Protein AF-A0A5A5TB27-F1 (afdb_monomer)

Structure (mmCIF, N/CA/C/O backbone):
data_AF-A0A5A5TB27-F1
#
_entry.id   AF-A0A5A5TB27-F1
#
loop_
_atom_site.group_PDB
_atom_site.id
_atom_site.type_symbol
_atom_site.label_atom_id
_atom_site.label_alt_id
_atom_site.label_comp_id
_atom_site.label_asym_id
_atom_site.label_entity_id
_atom_site.label_seq_id
_atom_site.pdbx_PDB_ins_code
_atom_site.Cartn_x
_atom_site.Cartn_y
_atom_site.Cartn_z
_atom_site.occupancy
_atom_site.B_iso_or_equiv
_atom_site.auth_seq_id
_atom_site.auth_comp_id
_atom_site.auth_asym_id
_atom_site.auth_atom_id
_atom_site.pdbx_PDB_model_num
ATOM 1 N N . MET A 1 1 ? -6.912 12.634 36.933 1.00 39.47 1 MET A N 1
ATOM 2 C CA . MET A 1 1 ? -6.246 12.188 35.692 1.00 39.47 1 MET A CA 1
ATOM 3 C C . MET A 1 1 ? -7.124 11.106 35.092 1.00 39.47 1 MET A C 1
ATOM 5 O O . MET A 1 1 ? -7.123 9.992 35.593 1.00 39.47 1 MET A O 1
ATOM 9 N N . GLU A 1 2 ? -7.968 11.463 34.130 1.00 40.56 2 GLU A N 1
ATOM 10 C CA . GLU A 1 2 ? -8.932 10.536 33.534 1.00 40.56 2 GLU A CA 1
ATOM 11 C C . GLU A 1 2 ? -8.231 9.774 32.405 1.00 40.56 2 GLU A C 1
ATOM 13 O O . GLU A 1 2 ? -7.933 10.325 31.345 1.00 40.56 2 GLU A O 1
ATOM 18 N N . VAL A 1 3 ? -7.866 8.518 32.667 1.00 43.53 3 VAL A N 1
ATOM 19 C CA . VAL A 1 3 ? -7.321 7.624 31.644 1.00 43.53 3 VAL A CA 1
ATOM 20 C C . VAL A 1 3 ? -8.504 7.163 30.804 1.00 43.53 3 VAL A C 1
ATOM 22 O O . VAL A 1 3 ? -9.192 6.212 31.155 1.00 43.53 3 VAL A O 1
ATOM 25 N N . THR A 1 4 ? -8.782 7.861 29.702 1.00 46.66 4 THR A N 1
ATOM 26 C CA . THR A 1 4 ? -9.747 7.385 28.708 1.00 46.66 4 THR A CA 1
ATOM 27 C C . THR A 1 4 ? -9.223 6.076 28.122 1.00 46.66 4 THR A C 1
ATOM 29 O O . THR A 1 4 ? -8.339 6.085 27.259 1.00 46.66 4 THR A O 1
ATOM 32 N N . GLU A 1 5 ? -9.736 4.943 28.601 1.00 49.28 5 GLU A N 1
ATOM 33 C CA . GLU A 1 5 ? -9.527 3.639 27.980 1.00 49.28 5 GLU A CA 1
ATOM 34 C C . GLU A 1 5 ? -9.943 3.743 26.508 1.00 49.28 5 GLU A C 1
ATOM 36 O O . GLU A 1 5 ? -11.111 3.958 26.172 1.00 49.28 5 GLU A O 1
ATOM 41 N N . LYS A 1 6 ? -8.971 3.636 25.593 1.00 57.97 6 LYS A N 1
ATOM 42 C CA . LYS A 1 6 ? -9.256 3.574 24.158 1.00 57.97 6 LYS A CA 1
ATOM 43 C C . LYS A 1 6 ? -10.105 2.333 23.910 1.00 57.97 6 LYS A C 1
ATOM 45 O O . LYS A 1 6 ? -9.575 1.226 23.855 1.00 57.97 6 LYS A O 1
ATOM 50 N N . LYS A 1 7 ? -11.413 2.536 23.731 1.00 57.88 7 LYS A N 1
ATOM 51 C CA . LYS A 1 7 ? -12.390 1.500 23.386 1.00 57.88 7 LYS A CA 1
ATOM 52 C C . LYS A 1 7 ? -11.824 0.605 22.281 1.00 57.88 7 LYS A C 1
ATOM 54 O O . LYS A 1 7 ? -11.663 1.039 21.136 1.00 57.88 7 LYS A O 1
ATOM 59 N N . ARG A 1 8 ? -11.484 -0.637 22.639 1.00 51.91 8 ARG A N 1
ATOM 60 C CA . ARG A 1 8 ? -10.975 -1.646 21.705 1.00 51.91 8 ARG A CA 1
ATOM 61 C C . ARG A 1 8 ? -12.034 -1.855 20.624 1.00 51.91 8 ARG A C 1
ATOM 63 O O . ARG A 1 8 ? -13.204 -2.082 20.931 1.00 51.91 8 ARG A O 1
ATOM 70 N N . ARG 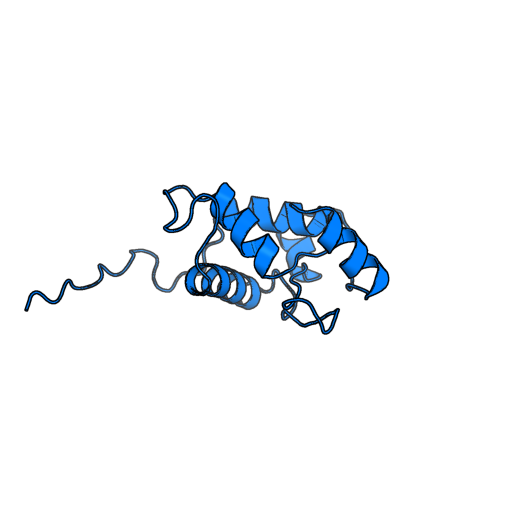A 1 9 ? -11.652 -1.702 19.354 1.00 57.78 9 ARG A N 1
ATOM 71 C CA . ARG A 1 9 ? -12.597 -1.877 18.243 1.00 57.78 9 ARG A CA 1
ATOM 72 C C . ARG A 1 9 ? -13.011 -3.347 18.158 1.00 57.78 9 ARG A C 1
ATOM 74 O O . ARG A 1 9 ? -12.207 -4.231 18.443 1.00 57.78 9 ARG A O 1
ATOM 81 N N . ARG A 1 10 ? -14.271 -3.590 17.789 1.00 52.47 10 ARG A N 1
ATOM 82 C CA . ARG A 1 10 ? -14.892 -4.929 17.757 1.00 52.47 10 ARG A CA 1
ATOM 83 C C . ARG A 1 10 ? -14.219 -5.897 16.774 1.00 52.47 10 ARG A C 1
ATOM 85 O O . ARG A 1 10 ? -14.334 -7.100 16.941 1.00 52.47 10 ARG A O 1
ATOM 92 N N . ASP A 1 11 ? -13.504 -5.370 15.794 1.00 56.72 11 ASP A N 1
ATOM 93 C CA . ASP A 1 11 ? -12.780 -6.072 14.732 1.00 56.72 11 ASP A CA 1
ATOM 94 C C . ASP A 1 11 ? -11.274 -6.232 15.020 1.00 56.72 11 ASP A C 1
ATOM 96 O O . ASP A 1 11 ? -10.513 -6.663 14.155 1.00 56.72 11 ASP A O 1
ATOM 100 N N . ALA A 1 12 ? -10.814 -5.890 16.229 1.00 48.84 12 ALA A N 1
ATOM 101 C CA . ALA A 1 12 ? -9.405 -5.979 16.599 1.00 4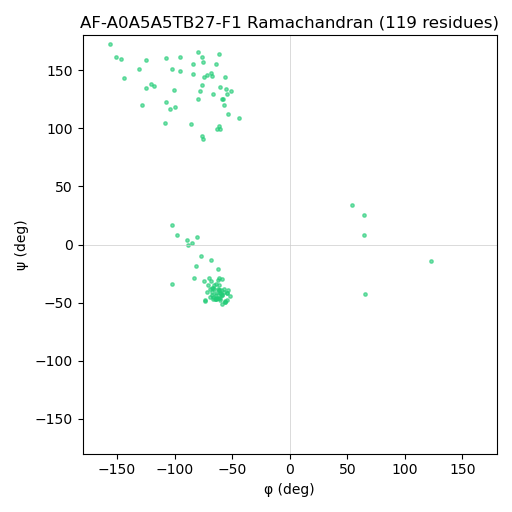8.84 12 ALA A CA 1
ATOM 102 C C . ALA A 1 12 ? -8.879 -7.428 16.511 1.00 48.84 12 ALA A C 1
ATOM 104 O O . ALA A 1 12 ? -9.060 -8.211 17.441 1.00 48.84 12 ALA A O 1
ATOM 105 N N . GLY A 1 13 ? -8.191 -7.752 15.411 1.00 57.78 13 GLY A N 1
ATOM 106 C CA . GLY A 1 13 ? -7.569 -9.056 15.147 1.00 57.78 13 GLY A CA 1
ATOM 107 C C . GLY A 1 13 ? -8.046 -9.742 13.862 1.00 57.78 13 GLY A C 1
ATOM 108 O O . GLY A 1 13 ? -7.380 -10.661 13.398 1.00 57.78 13 GLY A O 1
ATOM 109 N N . VAL A 1 14 ? -9.145 -9.282 13.249 1.00 66.62 14 VAL A N 1
ATOM 110 C CA . VAL A 1 14 ? -9.616 -9.800 11.955 1.00 66.62 14 VAL A CA 1
ATOM 111 C C . VAL A 1 14 ? -9.168 -8.849 10.849 1.00 66.62 14 VAL A C 1
ATOM 113 O O . VAL A 1 14 ? -9.552 -7.680 10.822 1.00 66.62 14 VAL A O 1
ATOM 116 N N . LEU A 1 15 ? -8.346 -9.339 9.920 1.00 78.50 15 LEU A N 1
ATOM 117 C CA . LEU A 1 15 ? -7.910 -8.559 8.761 1.00 78.50 15 LEU A CA 1
ATOM 118 C C . LEU A 1 15 ? -9.054 -8.465 7.750 1.00 78.50 15 LEU A C 1
ATOM 120 O O . LEU A 1 15 ? -9.207 -9.323 6.888 1.00 78.50 15 LEU A O 1
ATOM 124 N N . GLN A 1 16 ? -9.868 -7.419 7.869 1.00 83.56 16 GLN A N 1
ATOM 125 C CA . GLN A 1 16 ? -10.944 -7.137 6.921 1.00 83.56 16 GLN A CA 1
ATOM 126 C C . GLN A 1 16 ? -10.532 -6.052 5.928 1.00 83.56 16 GLN A C 1
ATOM 128 O O . GLN A 1 16 ? -10.012 -4.997 6.302 1.00 83.56 16 GLN A O 1
ATOM 133 N N . ILE A 1 17 ? -10.791 -6.312 4.648 1.00 89.88 17 ILE A N 1
ATOM 134 C CA . ILE A 1 17 ? -10.716 -5.295 3.602 1.00 89.88 17 ILE A CA 1
ATOM 135 C C . ILE A 1 17 ? -11.983 -4.442 3.687 1.00 89.88 17 ILE A C 1
ATOM 137 O O . ILE A 1 17 ? -13.091 -4.966 3.766 1.00 89.88 17 ILE A O 1
ATOM 141 N N . THR A 1 18 ? -11.819 -3.123 3.673 1.00 91.50 18 THR A N 1
ATOM 142 C CA . THR A 1 18 ? -12.935 -2.171 3.620 1.00 91.50 18 THR A CA 1
ATOM 143 C C . THR A 1 18 ? -13.223 -1.731 2.183 1.00 91.50 18 THR A C 1
ATOM 145 O O . THR A 1 18 ? -12.347 -1.796 1.326 1.00 91.50 18 THR A O 1
ATOM 148 N N . GLU A 1 19 ? -14.414 -1.190 1.914 1.00 91.81 19 GLU A N 1
ATOM 149 C CA . GLU A 1 19 ? -14.754 -0.594 0.604 1.00 91.81 19 GLU A CA 1
ATOM 150 C C . GLU A 1 19 ? -13.736 0.468 0.165 1.00 91.81 19 GLU A C 1
ATOM 152 O O . GLU A 1 19 ? -13.329 0.514 -0.993 1.00 91.81 19 GLU A O 1
ATOM 157 N N . ARG A 1 20 ? -13.257 1.283 1.115 1.00 93.88 20 ARG A N 1
ATOM 158 C CA . ARG A 1 20 ? -12.208 2.277 0.866 1.00 93.88 20 ARG A CA 1
ATOM 159 C C . ARG A 1 20 ? -10.905 1.620 0.417 1.00 93.88 20 ARG A C 1
ATOM 161 O O . ARG A 1 20 ? -10.219 2.169 -0.441 1.00 93.88 20 ARG A O 1
ATOM 168 N N . ASP A 1 21 ? -10.555 0.475 1.001 1.00 95.25 21 ASP A N 1
ATOM 169 C CA . ASP A 1 21 ? -9.354 -0.268 0.621 1.00 95.25 21 ASP A CA 1
ATOM 170 C C . ASP A 1 21 ? -9.500 -0.825 -0.802 1.00 95.25 21 ASP A C 1
ATOM 172 O O . ASP A 1 21 ? -8.576 -0.672 -1.591 1.00 95.25 21 ASP A O 1
ATOM 176 N N . ILE A 1 22 ? -10.666 -1.386 -1.157 1.00 94.88 22 ILE A N 1
ATOM 177 C CA . ILE A 1 22 ? -10.959 -1.870 -2.521 1.00 94.88 22 ILE A CA 1
ATOM 178 C C . ILE A 1 22 ? -10.836 -0.730 -3.530 1.00 94.88 22 ILE A C 1
ATOM 180 O O . ILE A 1 22 ? -10.109 -0.860 -4.513 1.00 94.88 22 ILE A O 1
ATOM 184 N N . PHE A 1 23 ? -11.494 0.401 -3.265 1.00 95.25 23 PHE A N 1
ATOM 185 C CA . PHE A 1 23 ? -11.414 1.588 -4.114 1.00 95.25 23 PHE A CA 1
ATOM 186 C C . PHE A 1 23 ? -9.962 2.045 -4.296 1.00 95.25 23 PHE A C 1
ATOM 188 O O . PHE A 1 23 ? -9.491 2.230 -5.414 1.00 95.25 23 PHE A O 1
ATOM 195 N N . THR A 1 24 ? -9.225 2.162 -3.189 1.00 96.19 24 THR A N 1
ATOM 196 C CA . THR A 1 24 ? -7.835 2.630 -3.197 1.00 96.19 24 THR A CA 1
ATOM 197 C C . THR A 1 24 ? -6.920 1.675 -3.958 1.00 96.19 24 THR A C 1
ATOM 199 O O . THR A 1 24 ? -6.129 2.118 -4.781 1.00 96.19 24 THR A O 1
ATOM 202 N N . LEU A 1 25 ? -7.024 0.367 -3.717 1.00 96.50 25 LEU A N 1
ATOM 203 C CA . LEU A 1 25 ? -6.212 -0.638 -4.402 1.00 96.50 25 LEU A CA 1
ATOM 204 C C . LEU A 1 25 ? -6.549 -0.703 -5.897 1.00 96.50 25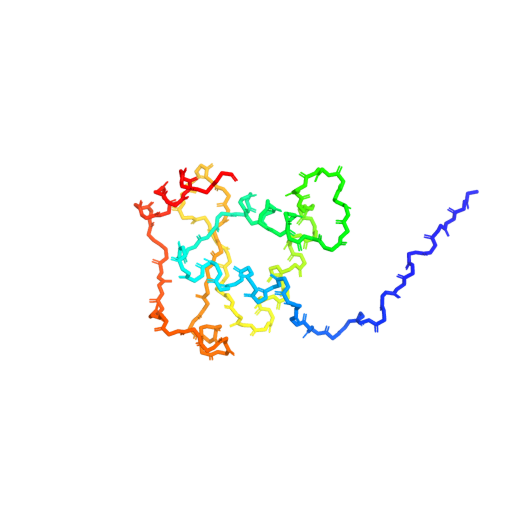 LEU A C 1
ATOM 206 O O . LEU A 1 25 ? -5.642 -0.794 -6.717 1.00 96.50 25 LEU A O 1
ATOM 210 N N . THR A 1 26 ? -7.822 -0.573 -6.269 1.00 94.88 26 THR A N 1
ATOM 211 C CA . THR A 1 26 ? -8.227 -0.491 -7.682 1.00 94.88 26 THR A CA 1
ATOM 212 C C . THR A 1 26 ? -7.588 0.724 -8.348 1.00 94.88 26 THR A C 1
ATOM 214 O O . THR A 1 26 ? -6.911 0.585 -9.364 1.00 94.88 26 THR A O 1
ATOM 217 N N . TRP A 1 27 ? -7.669 1.890 -7.709 1.00 94.62 27 TRP A N 1
ATOM 218 C CA . TRP A 1 27 ? -7.059 3.115 -8.218 1.00 94.62 27 TRP A CA 1
ATOM 219 C C . TRP A 1 27 ? -5.532 3.000 -8.363 1.00 94.62 27 TRP A C 1
ATOM 221 O O . TRP A 1 27 ? -4.965 3.403 -9.374 1.00 94.62 27 TRP A O 1
ATOM 231 N N . ILE A 1 28 ? -4.840 2.384 -7.394 1.00 94.69 28 ILE A N 1
ATOM 232 C CA . ILE A 1 28 ? -3.388 2.141 -7.491 1.00 94.69 28 ILE A CA 1
ATOM 233 C C . ILE A 1 28 ? -3.065 1.235 -8.683 1.00 94.69 28 ILE A C 1
ATOM 235 O O . ILE A 1 28 ? -2.023 1.412 -9.308 1.00 94.69 28 ILE A O 1
ATOM 239 N N . SER A 1 29 ? -3.931 0.272 -9.007 1.00 92.88 29 SER A N 1
ATOM 240 C CA . SER A 1 29 ? -3.719 -0.612 -10.155 1.00 92.88 29 SER A CA 1
ATOM 241 C C . SER A 1 29 ? -3.807 0.127 -11.490 1.00 92.88 29 SER A C 1
ATOM 243 O O . SER A 1 29 ? -2.990 -0.125 -12.371 1.00 92.88 29 SER A O 1
ATOM 245 N N . GLU A 1 30 ? -4.722 1.093 -11.600 1.00 91.50 30 GLU A N 1
ATOM 246 C CA . GLU A 1 30 ? -4.874 1.954 -12.777 1.00 91.50 30 GLU A CA 1
ATOM 247 C C . GLU A 1 30 ? -3.687 2.914 -12.926 1.00 91.50 30 GLU A C 1
ATOM 249 O O . GLU A 1 30 ? -3.214 3.158 -14.032 1.00 91.50 30 GLU A O 1
ATOM 254 N N . GLN A 1 31 ? -3.177 3.431 -11.804 1.00 90.75 31 GLN A N 1
ATOM 255 C CA . GLN A 1 31 ? -2.032 4.347 -11.775 1.00 90.75 31 GLN A CA 1
ATOM 256 C C . GLN A 1 31 ? -0.681 3.639 -11.669 1.00 90.75 31 GLN A C 1
ATOM 258 O O . GLN A 1 31 ? 0.347 4.302 -11.569 1.00 90.75 31 GLN A O 1
ATOM 263 N N . PHE A 1 32 ? -0.657 2.305 -11.687 1.00 91.62 32 PHE A N 1
ATOM 264 C CA . PHE A 1 32 ? 0.505 1.437 -11.482 1.00 91.62 32 PHE A CA 1
ATOM 265 C C . PHE A 1 32 ? 1.159 1.473 -10.089 1.00 91.62 32 PHE A C 1
ATOM 267 O O . PHE A 1 32 ? 1.553 0.425 -9.571 1.00 91.62 32 PHE A O 1
ATOM 274 N N . CYS A 1 33 ? 1.340 2.647 -9.484 1.00 93.56 33 CYS A N 1
ATOM 275 C CA . CYS A 1 33 ? 1.823 2.805 -8.116 1.00 93.56 33 CYS A CA 1
ATOM 276 C C . CYS A 1 33 ? 1.379 4.139 -7.508 1.00 93.56 33 CYS A C 1
ATOM 278 O O . CYS A 1 33 ? 0.828 5.001 -8.181 1.00 93.56 33 CYS A O 1
ATOM 280 N N . ILE A 1 34 ? 1.632 4.317 -6.213 1.00 94.88 34 ILE A N 1
ATOM 281 C CA . ILE A 1 34 ? 1.364 5.568 -5.497 1.00 94.88 34 ILE A CA 1
ATOM 282 C C . ILE A 1 34 ? 2.450 5.814 -4.447 1.00 94.88 34 ILE A C 1
ATOM 284 O O . ILE A 1 34 ? 2.932 4.862 -3.830 1.00 94.88 34 ILE A O 1
ATOM 288 N N . SER A 1 35 ? 2.855 7.065 -4.222 1.00 94.62 35 SER A N 1
ATOM 289 C CA . SER A 1 35 ? 3.753 7.395 -3.104 1.00 94.62 35 SER A CA 1
ATOM 290 C C . SER A 1 35 ? 3.005 7.378 -1.763 1.00 94.62 35 SER A C 1
ATOM 292 O O . SER A 1 35 ? 1.788 7.556 -1.718 1.00 94.62 35 SER A O 1
ATOM 294 N N . PHE A 1 36 ? 3.717 7.189 -0.649 1.00 95.31 36 PHE A N 1
ATOM 295 C CA . PHE A 1 36 ? 3.105 7.202 0.687 1.00 95.31 36 PHE A CA 1
ATOM 296 C C . PHE A 1 36 ? 2.315 8.493 0.963 1.00 95.31 36 PHE A C 1
ATOM 298 O O . PHE A 1 36 ? 1.205 8.430 1.485 1.00 95.31 36 PHE A O 1
ATOM 305 N N . ASP A 1 37 ? 2.843 9.650 0.563 1.00 93.56 37 ASP A N 1
ATOM 306 C CA . ASP A 1 37 ? 2.209 10.951 0.812 1.00 93.56 37 ASP A CA 1
ATOM 307 C C . ASP A 1 37 ? 0.897 11.096 0.026 1.00 93.56 37 ASP A C 1
ATOM 309 O O . ASP A 1 37 ? -0.125 11.539 0.554 1.00 93.56 37 ASP A O 1
ATOM 313 N N . GLN A 1 38 ? 0.889 10.642 -1.228 1.00 94.25 38 GLN A N 1
ATOM 314 C CA . GLN A 1 38 ? -0.320 10.591 -2.053 1.00 94.25 38 GLN A CA 1
ATOM 315 C C . GLN A 1 38 ? -1.332 9.581 -1.509 1.00 94.25 38 GLN A C 1
ATOM 317 O O . GLN A 1 38 ? -2.532 9.852 -1.501 1.00 94.25 38 GLN A O 1
ATOM 322 N N . LEU A 1 39 ? -0.863 8.449 -0.982 1.00 96.19 39 LEU A N 1
ATOM 323 C CA . LEU A 1 39 ? -1.721 7.456 -0.346 1.00 96.19 39 LEU A CA 1
ATOM 324 C C . LEU A 1 39 ? -2.431 8.021 0.890 1.00 96.19 39 LEU A C 1
ATOM 326 O O . LEU A 1 39 ? -3.616 7.744 1.085 1.00 96.19 39 LEU A O 1
ATOM 330 N N . GLN A 1 40 ? -1.757 8.855 1.692 1.00 96.31 40 GLN A N 1
ATOM 331 C CA . GLN A 1 40 ? -2.399 9.550 2.813 1.00 96.31 40 GLN A CA 1
ATOM 332 C C . GLN A 1 40 ? -3.564 10.424 2.342 1.00 96.31 40 GLN A C 1
ATOM 334 O O . GLN A 1 40 ? -4.633 10.401 2.960 1.00 96.31 40 GLN A O 1
ATOM 339 N N . LYS A 1 41 ? -3.379 11.170 1.246 1.00 95.19 41 LYS A N 1
ATOM 340 C CA . LYS A 1 41 ? -4.430 12.010 0.658 1.00 95.19 41 LYS A CA 1
ATOM 341 C C . LYS A 1 41 ? -5.567 11.166 0.087 1.00 95.19 41 LYS A C 1
ATOM 343 O O . LYS A 1 41 ? -6.729 11.427 0.377 1.00 95.19 41 LYS A O 1
ATOM 348 N N . LEU A 1 42 ? -5.259 10.115 -0.672 1.00 95.19 42 LEU A N 1
ATOM 349 C CA . LEU A 1 42 ? -6.272 9.253 -1.284 1.00 95.19 42 LEU A CA 1
ATOM 350 C C . LEU A 1 42 ? -7.142 8.560 -0.224 1.00 95.19 42 LEU A C 1
ATOM 352 O O . LEU A 1 42 ? -8.369 8.596 -0.304 1.00 95.19 42 LEU A O 1
ATOM 356 N N . LEU A 1 43 ? -6.528 8.002 0.823 1.00 95.38 43 LEU A N 1
ATOM 357 C CA . LEU A 1 43 ? -7.259 7.381 1.931 1.00 95.38 43 LEU A CA 1
ATOM 358 C C . LEU A 1 43 ? -7.997 8.394 2.816 1.00 95.38 43 LEU A C 1
ATOM 360 O O . LEU A 1 43 ? -8.999 8.035 3.441 1.00 95.38 43 LEU A O 1
ATOM 364 N N . GLY A 1 44 ? -7.484 9.623 2.912 1.00 94.81 44 GLY A N 1
ATOM 365 C CA . GLY A 1 44 ? -8.089 10.710 3.676 1.00 94.81 44 GLY A CA 1
ATOM 366 C C . GLY A 1 44 ? -9.330 11.277 2.993 1.00 94.81 44 GLY A C 1
ATOM 367 O O . GLY A 1 44 ? -10.374 11.370 3.630 1.00 94.81 44 GLY A O 1
ATOM 368 N N . ARG A 1 45 ? -9.252 11.562 1.686 1.00 92.88 45 ARG A N 1
ATOM 369 C CA . ARG A 1 45 ? -10.385 12.006 0.851 1.00 92.88 45 ARG A CA 1
ATOM 370 C C . ARG A 1 45 ? -11.538 10.998 0.833 1.00 92.88 45 ARG A C 1
ATOM 372 O O . ARG A 1 45 ? -12.688 11.394 0.720 1.00 92.88 45 ARG A O 1
ATOM 379 N N . ASN A 1 46 ? -11.231 9.709 0.991 1.00 91.06 46 ASN A N 1
ATOM 380 C CA . ASN A 1 46 ? -12.218 8.625 1.022 1.00 91.06 46 ASN A CA 1
ATOM 381 C C . ASN A 1 46 ? -12.518 8.113 2.447 1.00 91.06 46 ASN A C 1
ATOM 383 O O . ASN A 1 46 ? -13.020 7.000 2.624 1.00 91.06 46 ASN A O 1
ATOM 387 N N . ALA A 1 47 ? -12.164 8.865 3.494 1.00 88.88 47 ALA A N 1
ATOM 388 C CA . ALA A 1 47 ? -12.464 8.482 4.869 1.00 88.88 47 ALA A CA 1
ATOM 389 C C . ALA A 1 47 ? -13.946 8.723 5.207 1.00 88.88 47 ALA A C 1
ATOM 391 O O . ALA A 1 47 ? -14.494 9.781 4.925 1.00 88.88 47 ALA A O 1
ATOM 392 N N . LYS A 1 48 ? -14.586 7.766 5.899 1.00 84.81 48 LYS A N 1
ATOM 393 C CA . LYS A 1 48 ? -15.983 7.901 6.373 1.00 84.81 48 LYS A CA 1
ATOM 394 C C . LYS A 1 48 ? -16.159 8.951 7.485 1.00 84.81 48 LYS A C 1
ATOM 396 O O . LYS A 1 48 ? -17.282 9.28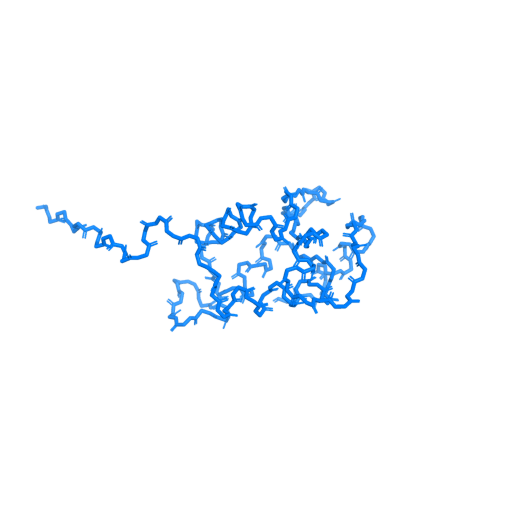6 7.834 1.00 84.81 48 LYS A O 1
ATOM 401 N N . GLN A 1 49 ? -15.067 9.414 8.093 1.00 84.75 49 GLN A N 1
ATOM 402 C CA . GLN A 1 49 ? -15.062 10.393 9.181 1.00 84.75 49 GLN A CA 1
ATOM 403 C C . GLN A 1 49 ? -14.055 11.492 8.865 1.00 84.75 49 GLN A C 1
ATOM 405 O O . GLN A 1 49 ? -13.039 11.222 8.219 1.00 84.75 49 GLN A O 1
ATOM 410 N N . ALA A 1 50 ? -14.315 12.697 9.377 1.00 83.06 50 ALA A N 1
ATOM 411 C CA . ALA A 1 50 ? -13.390 13.813 9.268 1.00 83.06 50 ALA A CA 1
ATOM 412 C C . ALA A 1 50 ? -12.006 13.422 9.807 1.00 83.06 50 ALA A C 1
ATOM 414 O O . ALA A 1 50 ? -11.856 12.877 10.905 1.00 83.06 50 ALA A O 1
ATOM 415 N N . THR A 1 51 ? -10.981 13.683 9.006 1.00 89.00 51 THR A N 1
ATOM 416 C CA . THR A 1 51 ? -9.585 13.499 9.388 1.00 89.00 51 THR A CA 1
ATOM 417 C C . THR A 1 51 ? -9.079 14.722 10.150 1.00 89.00 51 THR A C 1
ATOM 419 O O . THR A 1 51 ? -9.578 15.828 9.968 1.00 89.00 51 THR A O 1
ATOM 422 N N . LYS A 1 52 ? -8.052 14.545 10.997 1.00 86.75 52 LYS A N 1
ATOM 423 C CA . LYS A 1 52 ? -7.447 15.660 11.757 1.00 86.75 52 LYS A CA 1
ATOM 424 C C . LYS A 1 52 ? -6.947 16.782 10.838 1.00 86.75 52 LYS A C 1
ATOM 426 O O . LYS A 1 52 ? -7.090 17.953 11.163 1.00 86.75 52 LYS A O 1
ATOM 431 N N . THR A 1 53 ? -6.344 16.399 9.718 1.00 89.50 53 THR A N 1
ATOM 432 C CA . THR A 1 53 ? -6.033 17.292 8.602 1.00 89.50 53 THR A CA 1
ATOM 433 C C . THR A 1 53 ? -7.002 16.942 7.493 1.00 89.50 53 THR A C 1
ATOM 435 O O . THR A 1 53 ? -7.045 15.777 7.096 1.00 89.50 53 THR A O 1
ATOM 438 N N . GLU A 1 54 ? -7.788 17.904 7.023 1.00 89.06 54 GLU A N 1
ATOM 439 C CA . GLU A 1 54 ? -8.830 17.670 6.022 1.00 89.06 54 GLU A CA 1
ATOM 440 C C . GLU A 1 54 ? -8.288 16.909 4.801 1.00 89.06 54 GLU A C 1
ATOM 442 O O . GLU A 1 54 ? -7.197 17.185 4.295 1.00 89.06 54 GLU A O 1
ATOM 447 N N . GLY A 1 55 ? -9.011 15.865 4.390 1.00 91.00 55 GLY A N 1
ATOM 448 C CA . GLY A 1 55 ? -8.656 15.039 3.237 1.00 91.00 55 GLY A CA 1
ATOM 449 C C . GLY A 1 55 ? -7.351 14.245 3.365 1.00 91.00 55 GLY A C 1
ATOM 450 O O . GLY A 1 55 ? -6.933 13.639 2.385 1.00 91.00 55 GLY A O 1
ATOM 451 N N . THR A 1 56 ? -6.703 14.204 4.536 1.00 94.00 56 THR A N 1
ATOM 452 C CA . THR A 1 56 ? -5.412 13.524 4.730 1.00 94.00 56 THR A CA 1
ATOM 453 C C . THR A 1 56 ? -5.458 12.561 5.910 1.00 94.00 56 THR A C 1
ATOM 455 O O . THR A 1 56 ? -5.669 12.947 7.062 1.00 94.00 56 THR A O 1
ATOM 458 N N . LEU A 1 57 ? -5.211 11.279 5.644 1.00 94.56 57 LEU A N 1
ATOM 459 C CA . LEU A 1 57 ? -5.113 10.266 6.687 1.00 94.56 57 LEU A CA 1
ATOM 460 C C . LEU A 1 57 ? -3.781 10.393 7.449 1.00 94.56 57 LEU A C 1
ATOM 462 O O . LEU A 1 57 ? -2.735 10.699 6.875 1.00 94.56 57 LEU A O 1
ATOM 466 N N . SER A 1 58 ? -3.790 10.129 8.760 1.00 95.19 58 SER A N 1
ATOM 467 C CA . SER A 1 58 ? -2.560 10.176 9.562 1.00 95.19 58 SER A CA 1
ATOM 468 C C . SER A 1 58 ? -1.545 9.116 9.118 1.00 95.19 58 SER A C 1
ATOM 470 O O . SER A 1 58 ? -1.915 8.058 8.602 1.00 95.19 58 SER A O 1
ATOM 472 N N . ILE A 1 59 ? -0.258 9.366 9.380 1.00 95.19 59 ILE A N 1
ATOM 473 C CA . ILE A 1 59 ? 0.836 8.433 9.059 1.00 95.19 59 ILE A CA 1
ATOM 474 C C . ILE A 1 59 ? 0.573 7.054 9.679 1.00 95.19 59 ILE A C 1
ATOM 476 O O . ILE A 1 59 ? 0.667 6.039 8.996 1.00 95.19 59 ILE A O 1
ATOM 480 N N . SER A 1 60 ? 0.197 7.006 10.963 1.00 94.81 60 SER A N 1
ATOM 481 C CA . SER A 1 60 ? -0.080 5.742 11.662 1.00 94.81 60 SER A CA 1
ATOM 482 C C . SER A 1 60 ? -1.276 5.000 11.062 1.00 94.81 60 SER A C 1
ATOM 484 O O . SER A 1 60 ? -1.192 3.798 10.836 1.00 94.81 60 SER A O 1
ATOM 486 N N . ALA A 1 61 ? -2.371 5.695 10.744 1.00 93.69 61 ALA A N 1
ATOM 487 C CA . ALA A 1 61 ? -3.534 5.048 10.140 1.00 93.69 61 ALA A CA 1
ATOM 488 C C . ALA A 1 61 ? -3.257 4.563 8.706 1.00 93.69 61 ALA A C 1
ATOM 490 O O . ALA A 1 61 ? -3.788 3.530 8.307 1.00 93.69 61 ALA A O 1
ATOM 491 N N . THR A 1 62 ? -2.396 5.267 7.971 1.00 96.50 62 THR A N 1
ATOM 492 C CA . THR A 1 62 ? -1.938 4.868 6.632 1.00 96.50 62 THR A CA 1
ATOM 493 C C . THR A 1 62 ? -1.038 3.637 6.702 1.00 96.50 62 THR A C 1
ATOM 495 O O . THR A 1 62 ? -1.267 2.676 5.974 1.00 96.50 62 THR A O 1
ATOM 498 N N . ARG A 1 63 ? -0.084 3.597 7.644 1.00 96.44 63 ARG A N 1
ATOM 499 C CA . ARG A 1 63 ? 0.732 2.399 7.909 1.00 96.44 63 ARG A CA 1
ATOM 500 C C . ARG A 1 63 ? -0.130 1.199 8.295 1.00 96.44 63 ARG A C 1
ATOM 502 O O . ARG A 1 63 ? 0.025 0.149 7.698 1.00 96.44 63 ARG A O 1
ATOM 509 N N . ASN A 1 64 ? -1.135 1.382 9.152 1.00 94.75 64 ASN A N 1
ATOM 510 C CA . ASN A 1 64 ? -2.065 0.303 9.505 1.00 94.75 64 ASN A CA 1
ATOM 511 C C . ASN A 1 64 ? -2.859 -0.246 8.303 1.00 94.75 64 ASN A C 1
ATOM 513 O O . ASN A 1 64 ? -3.308 -1.391 8.341 1.00 94.75 64 ASN A O 1
ATOM 517 N N . ALA A 1 65 ? -3.112 0.568 7.270 1.00 95.94 65 ALA A N 1
ATOM 518 C CA . ALA A 1 65 ? -3.722 0.089 6.030 1.00 95.94 65 ALA A CA 1
ATOM 519 C C . ALA A 1 65 ? -2.712 -0.733 5.215 1.00 95.94 65 ALA A C 1
ATOM 521 O O . ALA A 1 65 ? -3.016 -1.864 4.847 1.00 95.94 65 ALA A O 1
ATOM 522 N N . ILE A 1 66 ? -1.496 -0.209 5.030 1.00 97.38 66 ILE A N 1
ATOM 523 C CA . ILE A 1 66 ? -0.391 -0.902 4.350 1.00 97.38 66 ILE A CA 1
ATOM 524 C C . ILE A 1 66 ? -0.089 -2.251 5.011 1.00 97.38 66 ILE A C 1
ATOM 526 O O . ILE A 1 66 ? -0.038 -3.262 4.320 1.00 97.38 66 ILE A O 1
ATOM 530 N N . ASP A 1 67 ? 0.061 -2.288 6.335 1.00 96.25 67 ASP A N 1
ATOM 531 C CA . ASP A 1 67 ? 0.381 -3.507 7.081 1.00 96.25 67 ASP A CA 1
ATOM 532 C C . ASP A 1 67 ? -0.703 -4.570 6.883 1.00 96.25 67 ASP A C 1
ATOM 534 O O . ASP A 1 67 ? -0.404 -5.739 6.642 1.00 96.25 67 ASP A O 1
ATOM 538 N N . ARG A 1 68 ? -1.977 -4.157 6.897 1.00 95.75 68 ARG A N 1
ATOM 539 C CA . ARG A 1 68 ? -3.106 -5.046 6.602 1.00 95.75 68 ARG A CA 1
ATOM 540 C C . ARG A 1 68 ? -3.034 -5.585 5.175 1.00 95.75 68 ARG A C 1
ATOM 542 O O . ARG A 1 68 ? -3.224 -6.779 4.967 1.00 95.75 68 ARG A O 1
ATOM 549 N N . TRP A 1 69 ? -2.763 -4.730 4.191 1.00 97.44 69 TRP A N 1
ATOM 550 C CA . TRP A 1 69 ? -2.665 -5.139 2.788 1.00 97.44 69 TRP A CA 1
ATOM 551 C C . TRP A 1 69 ? -1.474 -6.066 2.531 1.00 97.44 69 TRP A C 1
ATOM 553 O O . TRP A 1 69 ? -1.605 -6.997 1.739 1.00 97.44 69 TRP A O 1
ATOM 563 N N . LEU A 1 70 ? -0.348 -5.863 3.223 1.00 97.12 70 LEU A N 1
ATOM 564 C CA . LEU A 1 70 ? 0.805 -6.767 3.192 1.00 97.12 70 LEU A CA 1
ATOM 565 C C . LEU A 1 70 ? 0.465 -8.134 3.781 1.00 97.12 70 LEU A C 1
ATOM 567 O O . LEU A 1 70 ? 0.744 -9.152 3.155 1.00 97.12 70 LEU A O 1
ATOM 571 N N . GLN A 1 71 ? -0.187 -8.169 4.945 1.00 95.81 71 GLN A N 1
ATOM 572 C CA . GLN A 1 71 ? -0.600 -9.424 5.584 1.00 95.81 71 GLN A CA 1
ATOM 573 C C . GLN A 1 71 ? -1.604 -10.214 4.730 1.00 95.81 71 GLN A C 1
ATOM 575 O O . GLN A 1 71 ? -1.590 -11.442 4.735 1.00 95.81 71 GLN A O 1
ATOM 580 N N . LEU A 1 72 ? -2.433 -9.520 3.946 1.00 95.00 72 LEU A N 1
ATOM 581 C CA . LEU A 1 72 ? -3.355 -10.118 2.971 1.00 95.00 72 LEU A CA 1
ATOM 582 C C . LEU A 1 72 ? -2.706 -10.409 1.601 1.00 95.00 72 LEU A C 1
ATOM 584 O O . LEU A 1 72 ? -3.377 -10.883 0.678 1.00 95.00 72 LEU A O 1
ATOM 588 N N . ALA A 1 73 ? -1.407 -10.129 1.459 1.00 96.25 73 ALA A N 1
ATOM 589 C CA . ALA A 1 73 ? -0.631 -10.265 0.229 1.00 96.25 73 ALA A CA 1
ATOM 590 C C . ALA A 1 73 ? -1.240 -9.526 -0.981 1.00 96.25 73 ALA A C 1
ATOM 592 O O . ALA A 1 73 ? -1.130 -9.991 -2.118 1.00 96.25 73 ALA A O 1
ATOM 593 N N . LEU A 1 74 ? -1.889 -8.380 -0.751 1.00 97.12 74 LEU A N 1
ATOM 594 C CA . LEU A 1 74 ? -2.510 -7.554 -1.797 1.00 97.12 74 LEU A CA 1
ATOM 595 C C . LEU A 1 74 ? -1.507 -6.623 -2.488 1.00 97.12 74 LEU A C 1
ATOM 597 O O . LEU A 1 74 ? -1.670 -6.277 -3.656 1.00 97.12 74 LEU A O 1
ATOM 601 N N . ILE A 1 75 ? -0.463 -6.224 -1.771 1.00 98.12 75 ILE A N 1
ATOM 602 C CA . ILE A 1 75 ? 0.581 -5.320 -2.258 1.00 98.12 75 ILE A CA 1
ATOM 603 C C . ILE A 1 75 ? 1.957 -5.956 -2.099 1.00 98.12 75 ILE A C 1
ATOM 605 O O . ILE A 1 75 ? 2.135 -6.872 -1.296 1.00 98.12 75 ILE A O 1
ATOM 609 N N . GLU A 1 76 ? 2.921 -5.466 -2.869 1.00 97.75 76 GLU A N 1
ATOM 610 C CA . GLU A 1 76 ? 4.337 -5.734 -2.613 1.00 97.75 76 GLU A CA 1
ATOM 611 C C . GLU A 1 76 ? 4.843 -4.886 -1.436 1.00 97.75 76 GLU A C 1
ATOM 613 O O . GLU A 1 76 ? 4.249 -3.860 -1.088 1.00 97.75 76 GLU A O 1
ATOM 618 N N . THR A 1 77 ? 5.976 -5.278 -0.845 1.00 96.75 77 THR A N 1
ATOM 619 C CA . THR A 1 77 ? 6.638 -4.493 0.207 1.00 96.75 77 THR A CA 1
ATOM 620 C C . THR A 1 77 ? 6.971 -3.082 -0.297 1.00 96.75 77 THR A C 1
ATOM 622 O O . THR A 1 77 ? 7.755 -2.953 -1.248 1.00 96.75 77 THR A O 1
ATOM 625 N N . PRO A 1 78 ? 6.440 -2.015 0.338 1.00 96.12 78 PRO A N 1
ATOM 626 C CA . PRO A 1 78 ? 6.699 -0.652 -0.097 1.00 96.12 78 PRO A CA 1
ATOM 627 C C . PRO A 1 78 ? 8.184 -0.312 -0.047 1.00 96.12 78 PRO A C 1
ATOM 629 O O . PRO A 1 78 ? 8.866 -0.584 0.942 1.00 96.12 78 PRO A O 1
ATOM 632 N N . ARG A 1 79 ? 8.690 0.344 -1.091 1.00 94.12 79 ARG A N 1
ATOM 633 C CA . ARG A 1 79 ? 10.096 0.771 -1.156 1.00 94.12 79 ARG A CA 1
ATOM 634 C C . ARG A 1 79 ? 10.255 2.076 -1.912 1.00 94.12 79 ARG A C 1
ATOM 636 O O . ARG A 1 79 ? 9.405 2.445 -2.723 1.00 94.12 79 ARG A O 1
ATOM 643 N N . LYS A 1 80 ? 11.368 2.764 -1.677 1.00 91.38 80 LYS A N 1
ATOM 644 C CA . LYS A 1 80 ? 11.738 3.927 -2.483 1.00 91.38 80 LYS A CA 1
ATOM 645 C C . LYS A 1 80 ? 12.066 3.490 -3.907 1.00 91.38 80 LYS A C 1
ATOM 647 O O . LYS A 1 80 ? 12.863 2.580 -4.115 1.00 91.38 80 LYS A O 1
ATOM 652 N N . VAL A 1 81 ? 11.448 4.163 -4.868 1.00 87.62 81 VAL A N 1
ATOM 653 C CA . VAL A 1 81 ? 11.779 4.049 -6.297 1.00 87.62 81 VAL A CA 1
ATOM 654 C C . VAL A 1 81 ? 12.618 5.254 -6.731 1.00 87.62 81 VAL A C 1
ATOM 656 O O . VAL A 1 81 ? 13.530 5.117 -7.539 1.00 87.62 81 VAL A O 1
ATOM 659 N N . LEU A 1 82 ? 12.353 6.418 -6.132 1.00 86.12 82 LEU A N 1
ATOM 660 C CA . LEU A 1 82 ? 13.127 7.647 -6.270 1.00 86.12 82 LEU A CA 1
ATOM 661 C C . LEU A 1 82 ? 13.636 8.073 -4.888 1.00 86.12 82 LEU A C 1
ATOM 663 O O . LEU A 1 82 ? 12.895 7.991 -3.908 1.00 86.12 82 LEU A O 1
ATOM 667 N N . LYS A 1 83 ? 14.892 8.526 -4.804 1.00 84.44 83 LYS A N 1
ATOM 668 C CA . LYS A 1 83 ? 15.557 8.870 -3.533 1.00 84.44 83 LYS A CA 1
ATOM 669 C C . LYS A 1 83 ? 14.826 9.981 -2.768 1.00 84.44 83 LYS A C 1
ATOM 671 O O . LYS A 1 83 ? 14.626 9.852 -1.556 1.00 84.44 83 LYS A O 1
ATOM 676 N N . GLU A 1 84 ? 14.397 11.003 -3.501 1.00 84.25 84 GLU A N 1
ATOM 677 C CA . GLU A 1 84 ? 13.784 12.232 -2.978 1.00 84.25 84 GLU A CA 1
ATOM 678 C C . GLU A 1 84 ? 12.320 12.060 -2.555 1.00 84.25 84 GLU A C 1
ATOM 680 O O . GLU A 1 84 ? 11.757 12.930 -1.901 1.00 84.25 84 GLU A O 1
ATOM 685 N N . HIS A 1 85 ? 11.702 10.924 -2.886 1.00 84.38 85 HIS A N 1
ATOM 686 C CA . HIS A 1 85 ? 10.301 10.661 -2.581 1.00 84.38 85 HIS A CA 1
ATOM 687 C C . HIS A 1 85 ? 10.153 9.641 -1.453 1.00 84.38 85 HIS A C 1
ATOM 689 O O . HIS A 1 85 ? 11.050 8.838 -1.155 1.00 84.38 85 HIS A O 1
ATOM 695 N N . SER A 1 86 ? 8.974 9.650 -0.840 1.00 88.25 86 SER A N 1
ATOM 696 C CA . SER A 1 86 ? 8.532 8.587 0.054 1.00 88.25 86 SER A CA 1
ATOM 697 C C . SER A 1 86 ? 8.448 7.237 -0.671 1.00 88.25 86 SER A C 1
ATOM 699 O O . SER A 1 86 ? 8.440 7.158 -1.902 1.00 88.25 86 SER A O 1
ATOM 701 N N . SER A 1 87 ? 8.387 6.148 0.099 1.00 93.38 87 SER A N 1
ATOM 702 C CA . SER A 1 87 ? 8.198 4.806 -0.461 1.00 93.38 87 SER A CA 1
ATOM 703 C C . SER A 1 87 ? 6.933 4.730 -1.314 1.00 93.38 87 SER A C 1
ATOM 705 O O . SER A 1 87 ? 5.914 5.340 -0.987 1.00 93.38 87 SER A O 1
ATOM 707 N N . TYR A 1 88 ? 7.007 3.944 -2.383 1.00 94.94 88 TYR A N 1
ATOM 708 C CA . TYR A 1 88 ? 5.889 3.669 -3.270 1.00 94.94 88 TYR A CA 1
ATOM 709 C C . TYR A 1 88 ? 5.197 2.368 -2.878 1.00 94.94 88 TYR A C 1
ATOM 711 O O . TYR A 1 88 ? 5.841 1.437 -2.393 1.00 94.94 88 TYR A O 1
ATOM 719 N N . VAL A 1 89 ? 3.893 2.314 -3.126 1.00 96.44 89 VAL A N 1
ATOM 720 C CA . VAL A 1 89 ? 3.016 1.159 -2.931 1.00 96.44 89 VAL A CA 1
ATOM 721 C C . VAL A 1 89 ? 2.440 0.756 -4.288 1.00 96.44 89 VAL A C 1
ATOM 723 O O . VAL A 1 89 ? 2.039 1.620 -5.066 1.00 96.44 89 VAL A O 1
ATOM 726 N N . TRP A 1 90 ? 2.409 -0.544 -4.579 1.00 96.69 90 TRP A N 1
ATOM 727 C CA . TRP A 1 90 ? 1.794 -1.114 -5.781 1.00 96.69 90 TRP A CA 1
ATOM 728 C C . TRP A 1 90 ? 1.300 -2.539 -5.505 1.00 96.69 90 TRP A C 1
ATOM 730 O O . TRP A 1 90 ? 1.711 -3.166 -4.523 1.00 96.69 90 TRP A O 1
ATOM 740 N N . LEU A 1 91 ? 0.393 -3.043 -6.346 1.00 97.69 91 LEU A N 1
ATOM 741 C CA . LEU A 1 91 ? -0.222 -4.354 -6.140 1.00 97.69 91 LEU A CA 1
ATOM 742 C C . LEU A 1 91 ? 0.767 -5.489 -6.405 1.00 97.69 91 LEU A C 1
ATOM 744 O O . LEU A 1 91 ? 1.589 -5.430 -7.319 1.00 97.69 91 LEU A O 1
ATOM 748 N N . SER A 1 92 ? 0.625 -6.563 -5.632 1.00 97.50 92 SER A N 1
ATOM 749 C CA . SER A 1 92 ? 1.279 -7.833 -5.931 1.00 97.50 92 SER A CA 1
ATOM 750 C C . SER A 1 92 ? 0.504 -8.585 -7.019 1.00 97.50 92 SER A C 1
ATOM 752 O O . SER A 1 92 ? -0.671 -8.310 -7.284 1.00 97.50 92 SER A O 1
ATOM 754 N N . ARG A 1 93 ? 1.121 -9.619 -7.606 1.00 96.12 93 ARG A N 1
ATOM 755 C CA . ARG A 1 93 ? 0.417 -10.556 -8.509 1.00 96.12 93 ARG A CA 1
ATOM 756 C C . ARG A 1 93 ? -0.821 -11.166 -7.851 1.00 96.12 93 ARG A C 1
ATOM 758 O O . ARG A 1 93 ? -1.873 -11.298 -8.469 1.00 96.12 93 ARG A O 1
ATOM 765 N N . ARG A 1 94 ? -0.681 -11.528 -6.576 1.00 95.62 94 ARG A N 1
ATOM 766 C CA . ARG A 1 94 ? -1.742 -12.137 -5.779 1.00 95.62 94 ARG A CA 1
ATOM 767 C C . ARG A 1 94 ? -2.846 -11.131 -5.448 1.00 95.62 94 ARG A C 1
ATOM 769 O O . ARG A 1 94 ? -4.008 -11.518 -5.430 1.00 95.62 94 ARG A O 1
ATOM 776 N N . GLY A 1 95 ? -2.511 -9.864 -5.227 1.00 95.81 95 GLY A N 1
ATOM 777 C CA . GLY A 1 95 ? -3.489 -8.797 -5.031 1.00 95.81 95 GLY A CA 1
ATOM 778 C C . GLY A 1 95 ? -4.343 -8.549 -6.264 1.00 95.81 95 GLY A C 1
ATOM 779 O O . GLY A 1 95 ? -5.563 -8.521 -6.147 1.00 95.81 95 GLY A O 1
ATOM 780 N N . LEU A 1 96 ? -3.716 -8.457 -7.442 1.00 95.81 96 LEU A N 1
ATOM 781 C CA . LEU A 1 96 ? -4.427 -8.315 -8.719 1.00 95.81 96 LEU A CA 1
ATOM 782 C C . LEU A 1 96 ? -5.435 -9.452 -8.928 1.00 95.81 96 LEU A C 1
ATOM 784 O O . LEU A 1 96 ? -6.605 -9.201 -9.200 1.00 95.81 96 LEU A O 1
ATOM 788 N N . SER A 1 97 ? -4.996 -10.698 -8.715 1.00 95.25 97 SER A N 1
ATOM 789 C CA . SER A 1 97 ? -5.860 -11.876 -8.834 1.00 95.25 97 SER A CA 1
ATOM 790 C C . SER A 1 97 ? -7.000 -11.883 -7.809 1.00 95.25 97 SER A C 1
ATOM 792 O O . SER A 1 97 ? -8.145 -12.108 -8.190 1.00 95.25 97 SER A O 1
ATOM 794 N N . GLN A 1 98 ? -6.719 -11.603 -6.529 1.00 93.56 98 GLN A N 1
ATOM 795 C CA . GLN A 1 98 ? -7.738 -11.586 -5.469 1.00 93.56 98 GLN A CA 1
ATOM 796 C C . GLN A 1 98 ? -8.794 -10.493 -5.670 1.00 93.56 98 GLN A C 1
ATOM 798 O O . GLN A 1 98 ? -9.949 -10.690 -5.307 1.00 93.56 98 GLN A O 1
ATOM 803 N N . LEU A 1 99 ? -8.402 -9.347 -6.231 1.00 92.75 99 LEU A N 1
ATOM 804 C CA . LEU A 1 99 ? -9.298 -8.221 -6.492 1.00 92.75 99 LEU A CA 1
ATOM 805 C C . LEU A 1 99 ? -9.994 -8.309 -7.860 1.00 92.75 99 LEU A C 1
ATOM 807 O O . LEU A 1 99 ? -10.772 -7.420 -8.190 1.00 92.75 99 LEU A O 1
ATOM 811 N N . GLY A 1 100 ? -9.723 -9.348 -8.660 1.00 93.31 100 GLY A N 1
ATOM 812 C CA . GLY A 1 100 ? -10.303 -9.499 -9.998 1.00 93.31 100 GLY A CA 1
ATOM 813 C C . GLY A 1 100 ? -9.871 -8.407 -10.982 1.00 93.31 100 GLY A C 1
ATOM 814 O O . GLY A 1 100 ? -10.599 -8.104 -11.924 1.00 93.31 100 GLY A O 1
ATOM 815 N N . ILE A 1 101 ? -8.707 -7.793 -10.761 1.00 92.31 101 ILE A N 1
ATOM 816 C CA . ILE A 1 101 ? -8.209 -6.690 -11.584 1.00 92.31 101 ILE A CA 1
ATOM 817 C C . ILE A 1 101 ? -7.593 -7.269 -12.868 1.00 92.31 101 ILE A C 1
ATOM 819 O O . ILE A 1 101 ? -6.676 -8.088 -12.779 1.00 92.31 101 ILE A O 1
ATOM 823 N N . PRO A 1 102 ? -8.034 -6.840 -14.066 1.00 90.62 102 PRO A N 1
ATOM 824 C CA . PRO A 1 102 ? -7.616 -7.441 -15.336 1.00 90.62 102 PRO A CA 1
ATOM 825 C C . PRO A 1 102 ? -6.237 -6.964 -15.831 1.00 90.62 102 PRO A C 1
ATOM 827 O O . PRO A 1 102 ? -5.835 -7.282 -16.949 1.00 90.62 102 PRO A O 1
ATOM 830 N N . TYR A 1 103 ? -5.505 -6.180 -15.036 1.00 86.88 103 TYR A N 1
ATOM 831 C CA . TYR A 1 103 ? -4.202 -5.641 -15.419 1.00 86.88 103 TYR A CA 1
ATOM 832 C C . TYR A 1 103 ? -3.059 -6.621 -15.156 1.00 86.88 103 TYR A C 1
ATOM 834 O O . TYR A 1 103 ? -3.045 -7.375 -14.182 1.00 86.88 103 TYR A O 1
ATOM 842 N N . SER A 1 104 ? -2.047 -6.570 -16.025 1.00 88.25 104 SER A N 1
ATOM 843 C CA . SER A 1 104 ? -0.807 -7.316 -15.822 1.00 88.25 104 SER A CA 1
ATOM 844 C C . SER A 1 104 ? -0.013 -6.756 -14.648 1.00 88.25 104 SER A C 1
ATOM 846 O O . SER A 1 104 ? 0.003 -5.550 -14.402 1.00 88.25 104 SER A O 1
ATOM 848 N N . TYR A 1 105 ? 0.705 -7.640 -13.957 1.00 91.88 105 TYR A N 1
ATOM 849 C CA . TYR A 1 105 ? 1.624 -7.229 -12.904 1.00 91.88 105 TYR A CA 1
ATOM 850 C C . TYR A 1 105 ? 2.640 -6.209 -13.407 1.00 91.88 105 TYR A C 1
ATOM 852 O O . TYR A 1 105 ? 3.286 -6.410 -14.438 1.00 91.88 105 TYR A O 1
ATOM 860 N N . TYR A 1 106 ? 2.824 -5.158 -12.617 1.00 87.44 106 TYR A N 1
ATOM 861 C CA . TYR A 1 106 ? 3.732 -4.074 -12.926 1.00 87.44 106 TYR A CA 1
ATOM 862 C C . TYR A 1 106 ? 4.733 -3.851 -11.793 1.00 87.44 106 TYR A C 1
ATOM 864 O O . TYR A 1 106 ? 4.371 -3.785 -10.620 1.00 87.44 106 TYR A O 1
ATOM 872 N N . LEU A 1 107 ? 6.005 -3.695 -12.168 1.00 89.94 107 LEU A N 1
ATOM 873 C CA . LEU A 1 107 ? 7.077 -3.306 -11.261 1.00 89.94 107 LEU A CA 1
ATOM 874 C C . LEU A 1 107 ? 7.432 -1.830 -11.497 1.00 89.94 107 LEU A C 1
ATOM 876 O O . LEU A 1 107 ? 7.923 -1.508 -12.584 1.00 89.94 107 LEU A O 1
ATOM 880 N N . PRO A 1 108 ? 7.249 -0.940 -10.504 1.00 88.38 108 PRO A N 1
ATOM 881 C CA . PRO A 1 108 ? 7.560 0.474 -10.661 1.00 88.38 108 PRO A CA 1
ATOM 882 C C . PRO A 1 108 ? 9.012 0.739 -11.036 1.00 88.38 108 PRO A C 1
ATOM 884 O O . PRO A 1 108 ? 9.943 0.327 -10.341 1.00 88.38 108 PRO A O 1
ATOM 887 N N . LYS A 1 109 ? 9.180 1.470 -12.141 1.00 88.25 109 LYS A N 1
ATOM 888 C CA . LYS A 1 109 ? 10.460 1.988 -12.631 1.00 88.25 109 LYS A CA 1
ATOM 889 C C . LYS A 1 109 ? 10.591 3.481 -12.289 1.00 88.25 109 LYS A C 1
ATOM 891 O O . LYS A 1 109 ? 9.568 4.168 -12.252 1.00 88.25 109 LYS A O 1
ATOM 896 N N . PRO A 1 110 ? 11.816 4.008 -12.101 1.00 84.88 110 PRO A N 1
ATOM 897 C CA . PRO A 1 110 ? 12.042 5.421 -11.776 1.00 84.88 110 PRO A CA 1
ATOM 898 C C . PRO A 1 110 ? 11.365 6.420 -12.721 1.00 84.88 110 PRO A C 1
ATOM 900 O O . PRO A 1 110 ? 10.737 7.366 -12.253 1.00 84.88 110 PRO A O 1
ATOM 903 N N . SER A 1 111 ? 11.433 6.189 -14.036 1.00 80.75 111 SER A N 1
ATOM 904 C CA . SER A 1 111 ? 10.835 7.072 -15.048 1.00 80.75 111 SER A CA 1
ATOM 905 C C . SER A 1 111 ? 9.318 7.207 -14.891 1.00 80.75 111 SER A C 1
ATOM 907 O O . SER A 1 111 ? 8.790 8.317 -14.892 1.00 80.75 111 SER A O 1
ATOM 909 N N . THR A 1 112 ? 8.620 6.090 -14.692 1.00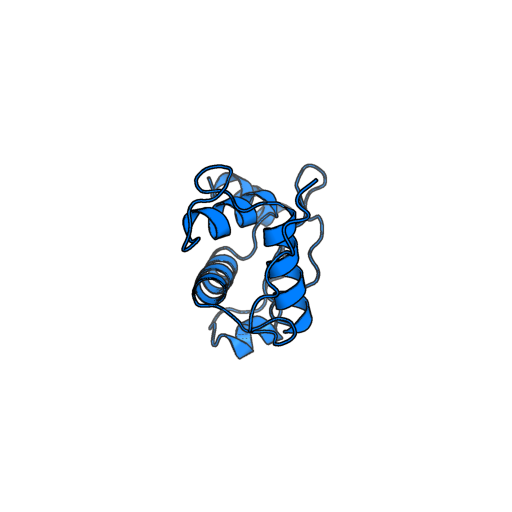 77.75 112 THR A N 1
ATOM 910 C CA . THR A 1 112 ? 7.164 6.077 -14.510 1.00 77.75 112 THR A CA 1
ATOM 911 C C . THR A 1 112 ? 6.756 6.634 -13.149 1.00 77.75 112 THR A C 1
ATOM 913 O O . THR A 1 112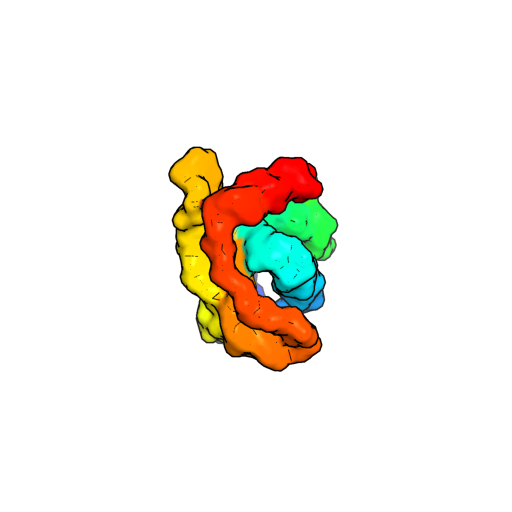 ? 5.802 7.400 -13.066 1.00 77.75 112 THR A O 1
ATOM 916 N N . ALA A 1 113 ? 7.492 6.298 -12.082 1.00 78.44 113 ALA A N 1
ATOM 917 C CA . ALA A 1 113 ? 7.208 6.797 -10.736 1.00 78.44 113 ALA A CA 1
ATOM 918 C C . ALA A 1 113 ? 7.270 8.332 -10.668 1.00 78.44 113 ALA A C 1
ATOM 920 O O . ALA A 1 113 ? 6.416 8.952 -10.040 1.00 78.44 113 ALA A O 1
ATOM 921 N N . ASN A 1 114 ? 8.232 8.943 -11.370 1.00 76.56 114 ASN A N 1
ATOM 922 C CA . ASN A 1 114 ? 8.350 10.398 -11.448 1.00 76.56 114 ASN A CA 1
ATOM 923 C C . ASN A 1 114 ? 7.133 11.038 -12.137 1.00 76.56 114 ASN A C 1
ATOM 925 O O . ASN A 1 114 ? 6.618 12.053 -11.677 1.00 76.56 114 ASN A O 1
ATOM 929 N N . HIS A 1 115 ? 6.645 10.426 -13.220 1.00 71.94 115 HIS A N 1
ATOM 930 C CA . HIS A 1 115 ? 5.475 10.920 -13.947 1.00 71.94 115 HIS A CA 1
ATOM 931 C C . HIS A 1 115 ? 4.190 10.824 -13.113 1.00 71.94 115 HIS A C 1
ATOM 933 O O . HIS A 1 115 ? 3.446 11.798 -13.013 1.00 71.94 115 HIS A O 1
ATOM 939 N N . ILE A 1 116 ? 3.968 9.683 -12.451 1.00 73.88 116 ILE A N 1
ATOM 940 C CA . ILE A 1 116 ? 2.816 9.478 -11.559 1.00 73.88 116 ILE A CA 1
ATOM 941 C C . ILE A 1 116 ? 2.849 10.475 -10.400 1.00 73.88 1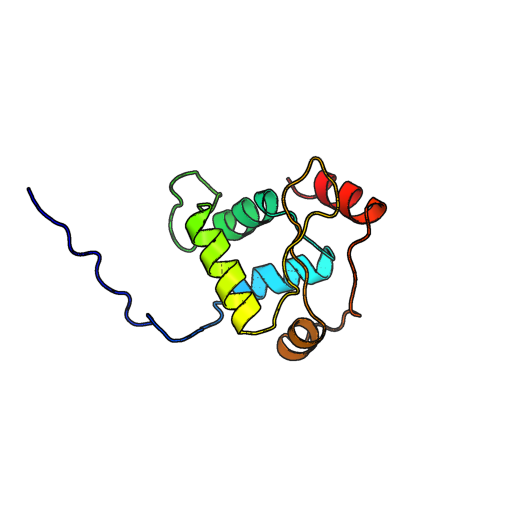16 ILE A C 1
ATOM 943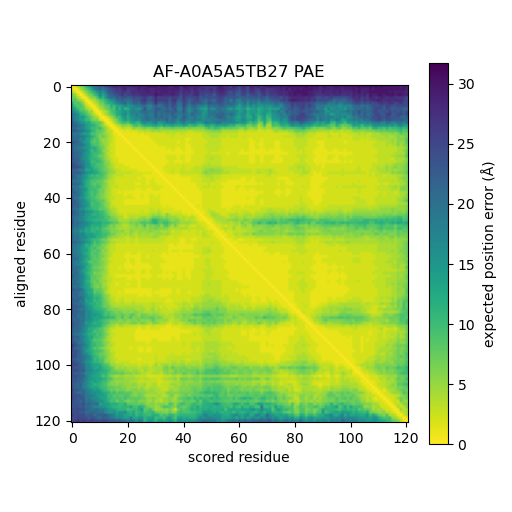 O O . ILE A 1 116 ? 1.815 11.025 -10.026 1.00 73.88 116 ILE A O 1
ATOM 947 N N . TYR A 1 117 ? 4.032 10.759 -9.846 1.00 70.50 117 TYR A N 1
ATOM 948 C CA . TYR A 1 117 ? 4.148 11.715 -8.751 1.00 70.50 117 TYR A CA 1
ATOM 949 C C . TYR A 1 117 ? 3.590 13.103 -9.117 1.00 70.50 117 TYR A C 1
ATOM 951 O O . TYR A 1 117 ? 2.930 13.736 -8.300 1.00 70.50 117 TYR A O 1
ATOM 959 N N . ILE A 1 118 ? 3.802 13.547 -10.358 1.00 68.12 118 ILE A N 1
ATOM 960 C CA . ILE A 1 118 ? 3.331 14.847 -10.859 1.00 68.12 118 ILE A CA 1
ATOM 961 C C . ILE A 1 118 ? 1.815 14.845 -11.121 1.00 68.12 118 ILE A C 1
ATOM 963 O O . ILE A 1 118 ? 1.164 15.875 -10.974 1.00 68.12 118 ILE A O 1
ATOM 967 N N . MET A 1 119 ? 1.244 13.701 -11.506 1.00 63.16 119 MET A N 1
ATOM 968 C CA . MET A 1 119 ? -0.152 13.599 -11.945 1.00 63.16 119 MET A CA 1
ATOM 969 C C . MET A 1 119 ? -1.162 13.515 -10.789 1.0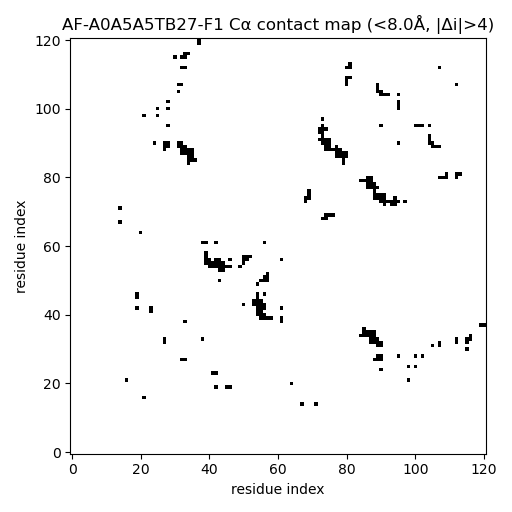0 63.16 119 MET A C 1
ATOM 971 O O . MET A 1 119 ? -2.349 13.765 -10.988 1.00 63.16 119 MET A O 1
ATOM 975 N N . VAL A 1 120 ? -0.710 13.171 -9.582 1.00 60.03 120 VAL A N 1
ATOM 976 C CA . VAL A 1 120 ? -1.587 12.908 -8.433 1.00 60.03 120 VAL A CA 1
ATOM 977 C C . VAL A 1 120 ? -1.475 14.060 -7.416 1.00 60.03 120 VAL A C 1
ATOM 979 O O . VAL A 1 120 ? -0.470 14.127 -6.699 1.00 60.03 120 VAL A O 1
ATOM 982 N N . PRO A 1 121 ? -2.484 14.957 -7.342 1.00 51.00 121 PRO A N 1
ATOM 983 C CA . PRO A 1 121 ? -2.453 16.187 -6.541 1.00 51.00 121 PRO A CA 1
ATOM 984 C C . PRO A 1 121 ? -2.645 15.969 -5.033 1.00 51.00 121 PRO A C 1
ATOM 986 O O . PRO A 1 121 ? -3.617 15.288 -4.611 1.00 51.00 121 PRO A O 1
#

Radius of gyration: 15.32 Å; Cα contacts (8 Å, |Δi|>4): 147; chains: 1; bounding box: 32×30×52 Å

pLDDT: mean 85.95, std 14.81, range [39.47, 98.12]

Organism: NCBI:txid2014874

Mean predicted aligned error: 6.83 Å

Foldseek 3Di:
DDPPDPPDDPCVPPLDDDPLNLVLQLVCVVLQKDALQLLQLSSQLVDPDADPPHSGHDSVVSVVSVVSCVVVQQWDDWDDQDPPTHTMIGGDPVNCVVSVPPDDRDDDHNVSRVVSVVVRD

Sequence (121 aa):
MEVTEKKRRRDAGVLQITERDIFTLTWISEQFCISFDQLQKLLGRNAKQATKTEGTLSISATRNAIDRWLQLALIETPRKVLKEHSSYVWLSRRGLSQLGIPYSYYLPKPSTANHIYIMVP

Solvent-accessible surface area (backbone atoms only — not comparable to full-atom values): 7245 Å² total; per-residue (Å²): 136,87,78,77,75,77,77,76,60,96,60,78,87,61,92,72,86,47,72,58,51,55,54,50,53,53,51,28,59,78,58,53,44,40,40,49,69,55,45,19,34,57,55,17,63,58,42,97,57,92,42,97,46,80,41,29,40,52,71,69,62,42,48,56,48,53,55,50,34,47,76,68,42,32,31,47,87,66,41,66,65,45,91,95,48,60,37,31,40,34,53,23,66,58,19,30,60,75,70,69,48,91,66,77,81,65,79,88,46,54,74,58,50,56,52,47,60,74,73,57,131

Nearest PDB structures (foldseek):
  4zzl-assembly1_A  TM=6.784E-01  e=8.449E-03  Pseudomonas aeruginosa
  1ub9-assembly1_A-2  TM=8.489E-01  e=8.632E-02  Pyrococcus horikoshii OT3
  4hqe-assembly1_A  TM=6.949E-01  e=1.032E-01  Staphylococcus aureus
  4em0-assembly1_B  TM=4.479E-01  e=1.310E-01  Staphylococcus aureus subsp. aureus MRSA252
  4rgu-assembly1_B-2  TM=3.310E-01  e=5.688E-02  Acinetobacter baylyi ADP1

Secondary structure (DSSP, 8-state):
---------TTTT--PPPHHHHHHHHHHHHTS-EEHHHHHHHHHHT-SS--SBTTB--HHHHHHHHHHHHHTT-BPPPB-SSTTSPPEE-B-HHHHHHTT--SPP----HHHHHHHHHH--